Protein AF-A0A3B9H2Z5-F1 (afdb_monomer_lite)

Structure (mmCIF, N/CA/C/O backbone):
data_AF-A0A3B9H2Z5-F1
#
_entry.id   AF-A0A3B9H2Z5-F1
#
loop_
_atom_site.group_PDB
_atom_site.id
_atom_site.type_symbol
_atom_site.label_atom_id
_atom_site.label_alt_id
_atom_site.label_comp_id
_atom_site.label_asym_id
_atom_site.label_entity_id
_atom_site.label_seq_id
_atom_site.pdbx_PDB_ins_code
_atom_site.Cartn_x
_atom_site.Cartn_y
_atom_site.Cartn_z
_atom_site.occupancy
_atom_site.B_iso_or_equiv
_atom_site.auth_seq_id
_atom_site.auth_comp_id
_atom_site.auth_asym_id
_atom_site.auth_atom_id
_atom_site.pdbx_PDB_model_num
ATOM 1 N N . MET A 1 1 ? 5.168 -2.390 25.011 1.00 46.53 1 MET A N 1
ATOM 2 C CA . MET A 1 1 ? 6.401 -2.927 24.392 1.00 46.53 1 MET A CA 1
ATOM 3 C C . MET A 1 1 ? 6.159 -3.543 23.008 1.00 46.53 1 MET A C 1
ATOM 5 O O . MET A 1 1 ? 6.923 -3.250 22.110 1.00 46.53 1 MET A O 1
ATOM 9 N N . ILE A 1 2 ? 5.072 -4.294 22.777 1.00 53.25 2 ILE A N 1
ATOM 10 C CA . ILE A 1 2 ? 4.794 -4.946 21.473 1.00 53.25 2 ILE A CA 1
ATOM 11 C C . ILE A 1 2 ? 4.392 -3.955 20.354 1.00 53.25 2 ILE A C 1
ATOM 13 O O . ILE A 1 2 ? 4.710 -4.172 19.189 1.00 53.25 2 ILE A O 1
ATOM 17 N N . LEU A 1 3 ? 3.733 -2.838 20.689 1.00 51.41 3 LEU A N 1
ATOM 18 C CA . LEU A 1 3 ? 3.236 -1.897 19.676 1.00 51.41 3 LEU A CA 1
ATOM 19 C C . LEU A 1 3 ? 4.319 -0.957 19.110 1.00 51.41 3 LEU A C 1
ATOM 21 O O . LEU A 1 3 ? 4.256 -0.623 17.934 1.00 51.41 3 LEU A O 1
ATOM 25 N N . ALA A 1 4 ? 5.330 -0.595 19.911 1.00 55.41 4 ALA A N 1
ATOM 26 C CA . ALA A 1 4 ? 6.497 0.163 19.443 1.00 55.41 4 ALA A CA 1
ATOM 27 C C . ALA A 1 4 ? 7.325 -0.659 18.440 1.00 55.41 4 ALA A C 1
ATOM 29 O O . ALA A 1 4 ? 7.695 -0.153 17.390 1.00 55.41 4 ALA A O 1
ATOM 30 N N . GLN A 1 5 ? 7.490 -1.961 18.702 1.00 55.47 5 GLN A N 1
ATOM 31 C CA . GLN A 1 5 ? 8.137 -2.889 17.773 1.00 55.47 5 GLN A CA 1
ATOM 32 C C . GLN A 1 5 ? 7.338 -3.039 16.466 1.00 55.47 5 GLN A C 1
ATOM 34 O O . GLN A 1 5 ? 7.903 -2.978 15.376 1.00 55.47 5 GLN A O 1
ATOM 39 N N . ALA A 1 6 ? 6.012 -3.212 16.554 1.00 56.72 6 ALA A N 1
ATOM 40 C CA . ALA A 1 6 ? 5.147 -3.311 15.377 1.00 56.72 6 ALA A CA 1
ATOM 41 C C . ALA A 1 6 ? 5.140 -2.010 14.555 1.00 56.72 6 ALA A C 1
ATOM 43 O O . ALA A 1 6 ? 5.096 -2.071 13.328 1.00 56.72 6 ALA A O 1
ATOM 44 N N . TYR A 1 7 ? 5.224 -0.860 15.226 1.00 60.44 7 TYR A N 1
ATOM 45 C CA . TYR A 1 7 ? 5.400 0.459 14.626 1.00 60.44 7 TYR A CA 1
ATOM 46 C C . TYR A 1 7 ? 6.741 0.573 13.891 1.00 60.44 7 TYR A C 1
ATOM 48 O O . TYR A 1 7 ? 6.735 0.796 12.685 1.00 60.44 7 TYR A O 1
ATOM 56 N N . GLU A 1 8 ? 7.869 0.335 14.564 1.00 64.06 8 GLU A N 1
ATOM 57 C CA . GLU A 1 8 ? 9.208 0.419 13.961 1.00 64.06 8 GLU A CA 1
ATOM 58 C C . GLU A 1 8 ? 9.351 -0.526 12.762 1.00 64.06 8 GLU A C 1
ATOM 60 O O . GLU A 1 8 ? 9.936 -0.164 11.747 1.00 64.06 8 GLU A O 1
ATOM 65 N N . THR A 1 9 ? 8.729 -1.705 12.833 1.00 77.25 9 THR A N 1
ATOM 66 C CA . THR A 1 9 ? 8.793 -2.711 11.761 1.00 77.25 9 THR A CA 1
ATOM 67 C C . THR A 1 9 ? 7.874 -2.393 10.571 1.00 77.25 9 THR A C 1
ATOM 69 O O . THR A 1 9 ? 8.087 -2.916 9.480 1.00 77.25 9 THR A O 1
ATOM 72 N N . ASN A 1 10 ? 6.826 -1.573 10.743 1.00 81.62 10 ASN A N 1
ATOM 73 C CA . ASN A 1 10 ? 5.812 -1.333 9.700 1.00 81.62 10 ASN A CA 1
ATOM 74 C C . ASN A 1 10 ? 5.614 0.147 9.338 1.00 81.62 10 ASN A C 1
ATOM 76 O O . ASN A 1 10 ? 4.718 0.457 8.551 1.00 81.62 10 ASN A O 1
ATOM 80 N N . LEU A 1 11 ? 6.430 1.062 9.863 1.00 84.06 11 LEU A N 1
ATOM 81 C CA . LEU A 1 11 ? 6.297 2.496 9.607 1.00 84.06 11 LEU A CA 1
ATOM 82 C C . LEU A 1 11 ? 6.343 2.820 8.110 1.00 84.06 11 LEU A C 1
ATOM 84 O O . LEU A 1 11 ? 5.493 3.557 7.614 1.00 84.06 11 LEU A O 1
ATOM 88 N N . ASP A 1 12 ? 7.259 2.198 7.371 1.00 87.00 12 ASP A N 1
ATOM 89 C CA . ASP A 1 12 ? 7.373 2.398 5.924 1.00 87.00 12 ASP A CA 1
ATOM 90 C C . ASP A 1 12 ? 6.105 1.981 5.180 1.00 87.00 12 ASP A C 1
ATOM 92 O O . ASP A 1 12 ? 5.695 2.637 4.225 1.00 87.00 12 ASP A O 1
ATOM 96 N N . ARG A 1 13 ? 5.440 0.917 5.640 1.00 91.12 13 ARG A N 1
ATOM 97 C CA . ARG A 1 13 ? 4.170 0.442 5.076 1.00 91.12 13 ARG A CA 1
ATOM 98 C C . ARG A 1 13 ? 3.036 1.427 5.350 1.00 91.12 13 ARG A C 1
ATOM 100 O O . ARG A 1 13 ? 2.241 1.721 4.460 1.00 91.12 13 ARG A O 1
ATOM 107 N N . LEU A 1 14 ? 2.983 1.987 6.559 1.00 90.75 14 LEU A N 1
ATOM 108 C CA . LEU A 1 14 ? 1.999 3.005 6.938 1.00 90.75 14 LEU A CA 1
ATOM 109 C C . LEU A 1 14 ? 2.192 4.303 6.137 1.00 90.75 14 LEU A C 1
ATOM 111 O O . LEU A 1 14 ? 1.228 4.817 5.569 1.00 90.75 14 LEU A O 1
ATOM 115 N N . ARG A 1 15 ? 3.433 4.791 6.017 1.00 90.75 15 ARG A N 1
ATOM 116 C CA . ARG A 1 15 ? 3.775 5.983 5.216 1.00 90.75 15 ARG A CA 1
ATOM 117 C C . ARG A 1 15 ? 3.432 5.788 3.753 1.00 90.75 15 ARG A C 1
ATOM 119 O O . ARG A 1 15 ? 2.772 6.637 3.157 1.00 90.75 15 ARG A O 1
ATOM 126 N N . ARG A 1 16 ? 3.783 4.630 3.191 1.00 89.75 16 ARG A N 1
ATOM 127 C CA . ARG A 1 16 ? 3.433 4.278 1.814 1.00 89.75 16 ARG A CA 1
ATOM 128 C C . ARG A 1 16 ? 1.919 4.244 1.627 1.00 89.75 16 ARG A C 1
ATOM 130 O O . ARG A 1 16 ? 1.408 4.847 0.689 1.00 89.75 16 ARG A O 1
ATOM 137 N N . TYR A 1 17 ? 1.183 3.604 2.534 1.00 92.62 17 TYR A N 1
ATOM 138 C CA . TYR A 1 17 ? -0.275 3.574 2.464 1.00 92.62 17 TYR A CA 1
ATOM 139 C C . TYR A 1 17 ? -0.892 4.976 2.480 1.00 92.62 17 TYR A C 1
ATOM 141 O O . TYR A 1 17 ? -1.739 5.280 1.634 1.00 92.62 17 TYR A O 1
ATOM 149 N N . ALA A 1 18 ? -0.444 5.843 3.388 1.00 91.25 18 ALA A N 1
ATOM 150 C CA . ALA A 1 18 ? -0.945 7.206 3.500 1.00 91.25 18 ALA A CA 1
ATOM 151 C C . ALA A 1 18 ? -0.602 8.054 2.265 1.00 91.25 18 ALA A C 1
ATOM 153 O O . ALA A 1 18 ? -1.501 8.639 1.658 1.00 91.25 18 ALA A O 1
ATOM 154 N N . ALA A 1 19 ? 0.661 8.053 1.831 1.00 88.50 19 ALA A N 1
ATOM 155 C CA . ALA A 1 19 ? 1.127 8.825 0.681 1.00 88.50 19 ALA A CA 1
ATOM 156 C C . ALA A 1 19 ? 0.379 8.456 -0.608 1.00 88.50 19 ALA A C 1
ATOM 158 O O . ALA A 1 19 ? -0.123 9.335 -1.311 1.00 88.50 19 ALA A O 1
ATOM 159 N N . PHE A 1 20 ? 0.222 7.158 -0.891 1.00 86.88 20 PHE A N 1
ATOM 160 C CA . PHE A 1 20 ? -0.494 6.686 -2.081 1.00 86.88 20 PHE A CA 1
ATOM 161 C C . PHE A 1 20 ? -2.002 6.962 -2.008 1.00 86.88 20 PHE A C 1
ATOM 163 O O . PHE A 1 20 ? -2.636 7.273 -3.020 1.00 86.88 20 PHE A O 1
ATOM 170 N N . SER A 1 21 ? -2.596 6.890 -0.818 1.00 88.56 21 SER A N 1
ATOM 171 C CA . SER A 1 21 ? -4.017 7.194 -0.627 1.00 88.56 21 SER A CA 1
ATOM 172 C C . SER A 1 21 ? -4.302 8.683 -0.850 1.00 88.56 21 SER A C 1
ATOM 174 O O . SER A 1 21 ? -5.206 9.035 -1.622 1.00 88.56 21 SER A O 1
ATOM 176 N N . CYS A 1 22 ? -3.473 9.554 -0.271 1.00 85.69 22 CYS A N 1
ATOM 177 C CA . CYS A 1 22 ? -3.528 11.006 -0.450 1.00 85.69 22 CYS A CA 1
ATOM 178 C C . CYS A 1 22 ? -3.107 11.453 -1.855 1.00 85.69 22 CYS A C 1
ATOM 180 O O . CYS A 1 22 ? -3.551 12.501 -2.318 1.00 85.69 22 CYS A O 1
ATOM 182 N N . GLY A 1 23 ? -2.282 10.656 -2.538 1.00 83.19 23 GLY A N 1
ATOM 183 C CA . GLY A 1 23 ? -1.610 11.050 -3.771 1.00 83.19 23 GLY A CA 1
ATOM 184 C C . GLY A 1 23 ? -0.548 12.124 -3.547 1.00 83.19 23 GLY A C 1
ATOM 185 O O . GLY A 1 23 ? -0.242 12.847 -4.476 1.00 83.19 23 GLY A O 1
ATOM 186 N N . SER A 1 24 ? -0.007 12.260 -2.340 1.00 81.38 24 SER A N 1
ATOM 187 C CA . SER A 1 24 ? 1.025 13.242 -1.997 1.00 81.38 24 SER A CA 1
ATOM 188 C C . SER A 1 24 ? 1.804 12.726 -0.794 1.00 81.38 24 SER A C 1
ATOM 190 O O . SER A 1 24 ? 1.196 12.344 0.206 1.00 81.38 24 SER A O 1
ATOM 192 N N . GLU A 1 25 ? 3.134 12.713 -0.887 1.00 77.69 25 GLU A N 1
ATOM 193 C CA . GLU A 1 25 ? 4.003 12.267 0.210 1.00 77.69 25 GLU A CA 1
ATOM 194 C C . GLU A 1 25 ? 3.869 13.175 1.435 1.00 77.69 25 GLU A C 1
ATOM 196 O O . GLU A 1 25 ? 3.639 12.680 2.534 1.00 77.69 25 GLU A O 1
ATOM 201 N N . GLY A 1 26 ? 3.893 14.499 1.237 1.00 81.31 26 GLY A N 1
ATOM 202 C CA . GLY A 1 26 ? 3.776 15.465 2.334 1.00 81.31 26 GLY A CA 1
ATOM 203 C C . GLY A 1 26 ? 2.451 15.362 3.095 1.00 81.31 26 GLY A C 1
ATOM 204 O O . GLY A 1 26 ? 2.442 15.382 4.324 1.00 81.31 26 GLY A O 1
ATOM 205 N N . LEU A 1 27 ? 1.329 15.183 2.385 1.00 82.81 27 LEU A N 1
ATOM 206 C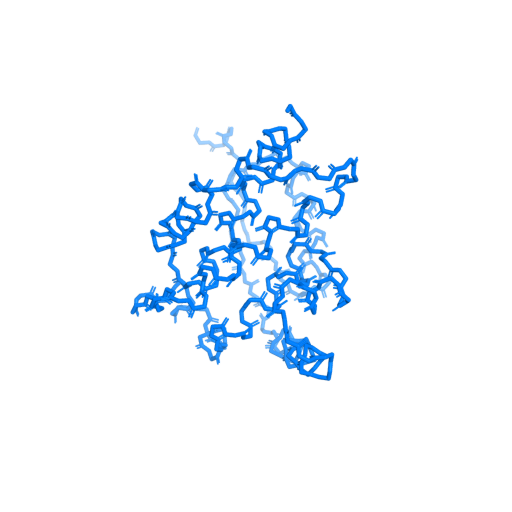 CA . LEU A 1 27 ? 0.041 14.924 3.043 1.00 82.81 27 LEU A CA 1
ATOM 207 C C . LEU A 1 27 ? 0.016 13.551 3.720 1.00 82.81 27 LEU A C 1
ATOM 209 O O . LEU A 1 27 ? -0.578 13.409 4.783 1.00 82.81 27 LEU A O 1
ATOM 213 N N . GLY A 1 28 ? 0.652 12.542 3.120 1.00 85.94 28 GLY A N 1
ATOM 214 C CA . GLY A 1 28 ? 0.754 11.204 3.695 1.00 85.94 28 GLY A CA 1
ATOM 215 C C . GLY A 1 28 ? 1.448 11.199 5.055 1.00 85.94 28 GLY A C 1
ATOM 216 O O . GLY A 1 28 ? 0.917 10.625 6.003 1.00 85.94 28 GLY A O 1
ATOM 217 N N . ASP A 1 29 ? 2.585 11.883 5.173 1.00 86.56 29 ASP A N 1
ATOM 218 C CA . ASP A 1 29 ? 3.340 11.970 6.427 1.00 86.56 29 ASP A CA 1
ATOM 219 C C . ASP A 1 29 ? 2.547 12.677 7.537 1.00 86.56 29 ASP A C 1
ATOM 221 O O . ASP A 1 29 ? 2.525 12.200 8.673 1.00 86.56 29 ASP A O 1
ATOM 225 N N . GLY A 1 30 ? 1.828 13.756 7.205 1.00 86.19 30 GLY A N 1
ATOM 226 C CA . GLY A 1 30 ? 0.943 14.437 8.156 1.00 86.19 30 GLY A CA 1
ATOM 227 C C . GLY A 1 30 ? -0.158 13.518 8.694 1.00 86.19 30 GLY A C 1
ATOM 228 O O . GLY A 1 30 ? -0.399 13.474 9.898 1.00 86.19 30 GLY A O 1
ATOM 229 N N . VAL A 1 31 ? -0.765 12.712 7.817 1.00 88.12 31 VAL A N 1
ATOM 230 C CA . VAL A 1 31 ? -1.806 11.745 8.198 1.00 88.12 31 VAL A CA 1
ATOM 231 C C . VAL A 1 31 ? -1.260 10.630 9.079 1.00 88.12 31 VAL A C 1
ATOM 233 O O . VAL A 1 31 ? -1.927 10.223 10.028 1.00 88.12 31 VAL A O 1
ATOM 236 N N . VAL A 1 32 ? -0.053 10.136 8.798 1.00 89.44 32 VAL A N 1
ATOM 237 C CA . VAL A 1 32 ? 0.597 9.147 9.667 1.00 89.44 32 VAL A CA 1
ATOM 238 C C . VAL A 1 32 ? 0.863 9.738 11.045 1.00 89.44 32 VAL A C 1
ATOM 240 O O . VAL A 1 32 ? 0.560 9.077 12.034 1.00 89.44 32 VAL A O 1
ATOM 243 N N . SER A 1 33 ? 1.368 10.971 11.123 1.00 87.25 33 SER A N 1
ATOM 244 C CA . SER A 1 33 ? 1.592 11.646 12.405 1.00 87.25 33 SER A CA 1
ATOM 245 C C . SER A 1 33 ? 0.293 11.746 13.209 1.00 87.25 33 SER A C 1
ATOM 247 O O . SER A 1 33 ? 0.221 11.226 14.319 1.00 87.25 33 SER A O 1
ATOM 249 N N . GLU A 1 34 ? -0.764 12.308 12.614 1.00 88.44 34 GLU A N 1
ATOM 250 C CA . GLU A 1 34 ? -2.071 12.480 13.265 1.00 88.44 34 GLU A CA 1
ATOM 251 C C . GLU A 1 34 ? -2.687 11.139 13.694 1.00 88.44 34 GLU A C 1
ATOM 253 O O . GLU A 1 34 ? -3.193 10.992 14.806 1.00 88.44 34 GLU A O 1
ATOM 258 N N . ALA A 1 35 ? -2.630 10.121 12.831 1.00 85.81 35 ALA A N 1
ATOM 259 C CA . ALA A 1 35 ? -3.184 8.806 13.137 1.00 85.81 35 ALA A CA 1
ATOM 260 C C . ALA A 1 35 ? -2.479 8.122 14.315 1.00 85.81 35 ALA A C 1
ATOM 262 O O . ALA A 1 35 ? -3.107 7.318 15.009 1.00 85.81 35 ALA A O 1
ATOM 263 N N . LEU A 1 36 ? -1.190 8.404 14.520 1.00 80.31 36 LEU A N 1
ATOM 264 C CA . LEU A 1 36 ? -0.346 7.714 15.491 1.00 80.31 36 LEU A CA 1
ATOM 265 C C . LEU A 1 36 ? -0.179 8.457 16.823 1.00 80.31 36 LEU A C 1
ATOM 267 O O . LEU A 1 36 ? 0.238 7.818 17.789 1.00 80.31 36 LEU A O 1
ATOM 271 N N . GLU A 1 37 ? -0.565 9.732 16.922 1.00 76.62 37 GLU A N 1
ATOM 272 C CA . GLU A 1 37 ? -0.492 10.518 18.169 1.00 76.62 37 GLU A CA 1
ATOM 273 C C . GLU A 1 37 ? -1.218 9.854 19.359 1.00 76.62 37 GLU A C 1
ATOM 275 O O . GLU A 1 37 ? -0.786 9.985 20.502 1.00 76.62 37 GLU A O 1
ATOM 280 N N . ASP A 1 38 ? -2.274 9.074 19.099 1.00 64.69 38 ASP A N 1
ATOM 281 C CA . ASP A 1 38 ? -3.154 8.469 20.118 1.00 64.69 38 ASP A CA 1
ATOM 282 C C . ASP A 1 38 ? -3.130 6.919 20.126 1.00 64.69 38 ASP A C 1
ATOM 284 O O . ASP A 1 38 ? -3.892 6.240 20.814 1.00 64.69 38 ASP A O 1
ATOM 288 N N . VAL A 1 39 ? -2.239 6.298 19.351 1.00 65.88 39 VAL A N 1
ATOM 289 C CA . VAL A 1 39 ? -2.198 4.831 19.176 1.00 65.88 39 VAL A CA 1
ATOM 290 C C . VAL A 1 39 ? -1.606 4.082 20.386 1.00 65.88 39 VAL A C 1
ATOM 292 O O . VAL A 1 39 ? -1.692 2.858 20.483 1.00 65.88 39 VAL A O 1
ATOM 295 N N . LEU A 1 40 ? -1.080 4.805 21.376 1.00 57.19 40 LEU A N 1
ATOM 296 C CA . LEU A 1 40 ? -0.327 4.255 22.508 1.00 57.19 40 LEU A CA 1
ATOM 297 C C . LEU A 1 40 ? -1.156 3.517 23.580 1.00 57.19 40 LEU A C 1
ATOM 299 O O . LEU A 1 40 ? -0.575 3.012 24.539 1.00 57.19 40 LEU A O 1
ATOM 303 N N . THR A 1 41 ? -2.481 3.415 23.454 1.00 58.88 41 THR A N 1
ATOM 304 C CA . THR A 1 41 ? -3.337 3.009 24.587 1.00 58.88 41 THR A CA 1
ATOM 305 C C . THR A 1 41 ? -3.902 1.589 24.522 1.00 58.88 41 THR A C 1
ATOM 307 O O . THR A 1 41 ? -4.256 1.047 25.567 1.00 58.88 41 THR A O 1
ATOM 310 N N . THR A 1 42 ? -3.959 0.934 23.352 1.00 53.91 42 THR A N 1
ATOM 311 C CA . THR A 1 42 ? -4.592 -0.398 23.234 1.00 53.91 42 THR A CA 1
ATOM 312 C C . THR A 1 42 ? -3.772 -1.360 22.371 1.00 53.91 42 THR A C 1
ATOM 314 O O . THR A 1 42 ? -3.695 -1.209 21.155 1.00 53.91 42 THR A O 1
ATOM 317 N N . VAL A 1 43 ? -3.173 -2.378 23.000 1.00 59.06 43 VAL A N 1
ATOM 318 C CA . VAL A 1 43 ? -2.305 -3.378 22.352 1.00 59.06 43 VAL A CA 1
ATOM 319 C C . VAL A 1 43 ? -2.919 -4.772 22.508 1.00 59.06 43 VAL A C 1
ATOM 321 O O . VAL A 1 43 ? -3.142 -5.226 23.628 1.00 59.06 43 VAL A O 1
ATOM 324 N N . SER A 1 44 ? -3.175 -5.473 21.403 1.00 58.38 44 SER A N 1
ATOM 325 C CA . SER A 1 44 ? -3.511 -6.904 21.404 1.00 58.38 44 SER A CA 1
ATOM 326 C C . SER A 1 44 ? -2.245 -7.753 21.562 1.00 58.38 44 SER A C 1
ATOM 328 O O . SER A 1 44 ? -1.158 -7.350 21.152 1.00 58.38 44 SER A O 1
ATOM 330 N N . SER A 1 45 ? -2.361 -8.962 22.110 1.00 58.84 45 SER A N 1
ATOM 331 C CA . SER A 1 45 ? -1.252 -9.928 22.139 1.00 58.84 45 SER A CA 1
ATOM 332 C C . SER A 1 45 ? -0.959 -10.551 20.767 1.00 58.84 45 SER A C 1
ATOM 334 O O . SER A 1 45 ? 0.103 -11.137 20.584 1.00 58.84 45 SER A O 1
ATOM 336 N N . ALA A 1 46 ? -1.871 -10.422 19.796 1.00 63.16 46 ALA A N 1
ATOM 337 C CA . ALA A 1 46 ? -1.695 -10.939 18.442 1.00 63.16 46 ALA A CA 1
ATOM 338 C C . ALA A 1 46 ? -1.122 -9.867 17.496 1.00 63.16 46 ALA A C 1
ATOM 340 O O . ALA A 1 46 ? -1.776 -8.863 17.211 1.00 63.16 46 ALA A O 1
ATOM 341 N N . GLU A 1 47 ? 0.066 -10.115 16.939 1.00 64.56 47 GLU A N 1
ATOM 342 C CA . GLU A 1 47 ? 0.782 -9.179 16.053 1.00 64.56 47 GLU A CA 1
ATOM 343 C C . GLU A 1 47 ? -0.037 -8.765 14.822 1.00 64.56 47 GLU A C 1
ATOM 345 O O . GLU A 1 47 ? -0.178 -7.576 14.535 1.00 64.56 47 GLU A O 1
ATOM 350 N N . ASN A 1 48 ? -0.679 -9.724 14.146 1.00 72.69 48 ASN A N 1
ATOM 351 C CA . ASN A 1 48 ? -1.533 -9.432 12.988 1.00 72.69 48 ASN A CA 1
ATOM 352 C C . ASN A 1 48 ? -2.775 -8.602 13.352 1.00 72.69 48 ASN A C 1
ATOM 354 O O . ASN A 1 48 ? -3.256 -7.813 12.539 1.00 72.69 48 ASN A O 1
ATOM 358 N N . ALA A 1 49 ? -3.308 -8.765 14.568 1.00 75.62 49 ALA A N 1
ATOM 359 C CA . ALA A 1 49 ? -4.437 -7.960 15.027 1.00 75.62 49 ALA A CA 1
ATOM 360 C C . ALA A 1 49 ? -4.012 -6.506 15.278 1.00 75.62 49 ALA A C 1
ATOM 362 O O . ALA A 1 49 ? -4.754 -5.594 14.920 1.00 75.62 49 ALA A O 1
ATOM 363 N N . ASN A 1 50 ? -2.804 -6.296 15.811 1.00 79.44 50 ASN A N 1
ATOM 364 C CA . ASN A 1 50 ? -2.227 -4.964 15.996 1.00 79.44 50 ASN A CA 1
ATOM 365 C C . ASN A 1 50 ? -1.958 -4.271 14.661 1.00 79.44 50 ASN A C 1
ATOM 367 O O . ASN A 1 50 ? -2.305 -3.106 14.505 1.00 79.44 50 ASN A O 1
ATOM 371 N N . LEU A 1 51 ? -1.406 -4.988 13.677 1.00 83.75 51 LEU A N 1
ATOM 372 C CA . LEU A 1 51 ? -1.158 -4.431 12.348 1.00 83.75 51 LEU A CA 1
ATOM 373 C C . LEU A 1 51 ? -2.461 -3.970 11.679 1.00 83.75 51 LEU A C 1
ATOM 375 O O . LEU A 1 51 ? -2.548 -2.843 11.200 1.00 83.75 51 LEU A O 1
ATOM 379 N N . ILE A 1 52 ? -3.503 -4.805 11.698 1.00 88.69 52 ILE A N 1
ATOM 380 C CA . ILE A 1 52 ? -4.820 -4.427 11.164 1.00 88.69 52 ILE A CA 1
ATOM 381 C C . ILE A 1 52 ? -5.377 -3.204 11.903 1.00 88.69 52 ILE A C 1
ATOM 383 O O . ILE A 1 52 ? -5.898 -2.302 11.252 1.00 88.69 52 ILE A O 1
ATOM 387 N N . ALA A 1 53 ? -5.244 -3.142 13.231 1.00 87.00 53 ALA A N 1
ATOM 388 C CA . ALA A 1 53 ? -5.706 -2.004 14.025 1.00 87.00 53 ALA A CA 1
ATOM 389 C C . ALA A 1 53 ? -4.965 -0.697 13.682 1.00 87.00 53 ALA A C 1
ATOM 391 O O . ALA A 1 53 ? -5.598 0.354 13.572 1.00 87.00 53 ALA A O 1
ATOM 392 N N . LEU A 1 54 ? -3.650 -0.761 13.437 1.00 87.62 54 LEU A N 1
ATOM 393 C CA . LEU A 1 54 ? -2.853 0.387 12.987 1.00 87.62 54 LEU A CA 1
ATOM 394 C C . LEU A 1 54 ? -3.362 0.923 11.646 1.00 87.62 54 LEU A C 1
ATOM 396 O O . LEU A 1 54 ? -3.649 2.112 11.512 1.00 87.62 54 LEU A O 1
ATOM 400 N N . PHE A 1 55 ? -3.556 0.034 10.672 1.00 91.81 55 PHE A N 1
ATOM 401 C CA . PHE A 1 55 ? -4.097 0.411 9.369 1.00 91.81 55 PHE A CA 1
ATOM 402 C C . PHE A 1 55 ? -5.548 0.907 9.451 1.00 91.81 55 PHE A C 1
ATOM 404 O O . PHE A 1 55 ? -5.919 1.800 8.695 1.00 91.81 55 PHE A O 1
ATOM 411 N N . GLN A 1 56 ? -6.368 0.384 10.370 1.00 91.88 56 GLN A N 1
ATOM 412 C CA . GLN A 1 56 ? -7.729 0.878 10.624 1.00 91.88 56 GLN A CA 1
ATOM 413 C C . GLN A 1 56 ? -7.738 2.318 11.139 1.00 91.88 56 GLN A C 1
ATOM 415 O O . GLN A 1 56 ? -8.527 3.133 10.657 1.00 91.88 56 GLN A O 1
ATOM 420 N N . LYS A 1 57 ? -6.879 2.637 12.115 1.00 89.75 57 LYS A N 1
ATOM 421 C CA . LYS A 1 57 ? -6.764 3.995 12.663 1.00 89.75 57 LYS A CA 1
ATOM 422 C C . LYS A 1 57 ? -6.281 4.959 11.580 1.00 89.75 57 LYS A C 1
ATOM 424 O O . LYS A 1 57 ? -6.911 5.989 11.368 1.00 89.75 57 LYS A O 1
ATOM 429 N N . LEU A 1 58 ? -5.252 4.566 10.831 1.00 91.12 58 LEU A N 1
ATOM 430 C CA . LEU A 1 58 ? -4.735 5.354 9.716 1.00 91.12 58 LEU A CA 1
ATOM 431 C C . LEU A 1 58 ? -5.781 5.566 8.609 1.00 91.12 58 LEU A C 1
ATOM 433 O O . LEU A 1 58 ? -5.942 6.683 8.125 1.00 91.12 58 LEU A O 1
ATOM 437 N N . ASP A 1 59 ? -6.543 4.530 8.238 1.00 93.12 59 ASP A N 1
ATOM 438 C CA . ASP A 1 59 ? -7.644 4.661 7.274 1.00 93.12 59 ASP A CA 1
ATOM 439 C C . ASP A 1 59 ? -8.731 5.619 7.767 1.00 93.12 59 ASP A C 1
ATOM 441 O O . ASP A 1 59 ? -9.284 6.382 6.976 1.00 93.12 59 ASP A O 1
ATOM 445 N N . ALA A 1 60 ? -9.036 5.603 9.066 1.00 90.75 60 ALA A N 1
ATOM 446 C CA . ALA A 1 60 ? -10.008 6.515 9.649 1.00 90.75 60 ALA A CA 1
ATOM 447 C C . ALA A 1 60 ? -9.565 7.977 9.527 1.00 90.75 60 ALA A C 1
ATOM 449 O O . ALA A 1 60 ? -10.383 8.803 9.122 1.00 90.75 60 ALA A O 1
ATOM 450 N N . THR A 1 61 ? -8.291 8.272 9.793 1.00 90.50 61 THR A N 1
ATOM 451 C CA . THR A 1 61 ? -7.710 9.606 9.589 1.00 90.50 61 THR A CA 1
ATOM 452 C C . THR A 1 61 ? -7.745 10.000 8.112 1.00 90.50 61 THR A C 1
ATOM 454 O O . THR A 1 61 ? -8.282 11.052 7.774 1.00 90.50 61 THR A O 1
ATOM 457 N N . LEU A 1 62 ? -7.324 9.105 7.208 1.00 89.31 62 LEU A N 1
ATOM 458 C CA . LEU A 1 62 ? -7.329 9.339 5.756 1.00 89.31 62 LEU A CA 1
ATOM 459 C C . LEU A 1 62 ? -8.702 9.717 5.185 1.00 89.31 62 LEU A C 1
ATOM 461 O O . LEU A 1 62 ? -8.770 10.427 4.184 1.00 89.31 62 LEU A O 1
ATOM 465 N N . ARG A 1 63 ? -9.805 9.233 5.770 1.00 86.69 63 ARG A N 1
ATOM 466 C CA . ARG A 1 63 ? -11.163 9.601 5.325 1.00 86.69 63 ARG A CA 1
ATOM 467 C C . ARG A 1 63 ? -11.514 11.059 5.608 1.00 86.69 63 ARG A C 1
ATOM 469 O O . ARG A 1 63 ? -12.390 11.590 4.931 1.00 86.69 63 ARG A O 1
ATOM 476 N N . ASN A 1 64 ? -10.858 11.668 6.589 1.00 84.50 64 ASN A N 1
ATOM 477 C CA . ASN A 1 64 ? -11.089 13.047 7.003 1.00 84.50 64 ASN A CA 1
ATOM 478 C C . ASN A 1 64 ? -10.065 14.014 6.391 1.00 84.50 64 ASN A C 1
ATOM 480 O O . ASN A 1 64 ? -10.270 15.224 6.427 1.00 84.50 64 ASN A O 1
ATOM 484 N N . THR A 1 65 ? -8.981 13.496 5.811 1.00 80.94 65 THR A N 1
ATOM 485 C CA . THR A 1 65 ? -7.937 14.309 5.189 1.00 80.94 65 THR A CA 1
ATOM 486 C C . THR A 1 65 ? -8.325 14.720 3.766 1.00 80.94 65 THR A C 1
ATOM 488 O O . THR A 1 65 ? -8.698 13.863 2.956 1.00 80.94 65 THR A O 1
ATOM 491 N N . PRO A 1 66 ? -8.196 16.009 3.406 1.00 72.69 66 PRO A N 1
ATOM 492 C CA . PRO A 1 66 ? -8.363 16.442 2.027 1.00 72.69 66 PRO A CA 1
ATOM 493 C C . PRO A 1 66 ? -7.322 15.787 1.111 1.00 72.69 66 PRO A C 1
ATOM 495 O O . PRO A 1 66 ? -6.176 15.540 1.487 1.00 72.69 66 PRO A O 1
ATOM 498 N N . HIS A 1 67 ? -7.726 15.501 -0.123 1.00 69.44 67 HIS A N 1
ATOM 499 C CA . HIS A 1 67 ? -6.823 14.948 -1.127 1.00 69.44 67 HIS A CA 1
ATOM 500 C C . HIS A 1 67 ? -5.951 16.055 -1.720 1.00 69.44 67 HIS A C 1
ATOM 502 O O . HIS A 1 67 ? -6.437 17.157 -1.966 1.00 69.44 67 HIS A O 1
ATOM 508 N N . GLY A 1 68 ? -4.673 15.760 -1.961 1.00 64.81 68 GLY A N 1
ATOM 509 C CA . GLY A 1 68 ? -3.752 16.738 -2.534 1.00 64.81 68 GLY A CA 1
ATOM 510 C C . GLY A 1 68 ? -4.133 17.120 -3.961 1.00 64.81 68 GLY A C 1
ATOM 511 O O . GLY A 1 68 ? -4.487 16.257 -4.764 1.00 64.81 68 GLY A O 1
ATOM 512 N N . GLU A 1 69 ? -4.023 18.411 -4.282 1.00 57.09 69 GLU A N 1
ATOM 513 C CA . GLU A 1 69 ? -4.219 18.931 -5.644 1.00 57.09 69 GLU A CA 1
ATOM 514 C C . GLU A 1 69 ? -3.117 18.439 -6.602 1.00 57.09 69 GLU A C 1
ATOM 516 O O . GLU A 1 69 ? -3.376 18.152 -7.772 1.00 57.09 69 GLU A O 1
ATOM 521 N N . GLY A 1 70 ? -1.894 18.260 -6.087 1.00 60.56 70 GLY A N 1
ATOM 522 C CA . GLY A 1 70 ? -0.776 17.622 -6.778 1.00 60.56 70 GLY A CA 1
ATOM 523 C C . GLY A 1 70 ? -0.801 16.115 -6.567 1.00 60.56 70 GLY A C 1
ATOM 524 O O . GLY A 1 70 ? -0.272 15.616 -5.580 1.00 60.56 70 GLY A O 1
ATOM 525 N N . SER A 1 71 ? -1.437 15.391 -7.483 1.00 64.81 71 SER A N 1
ATOM 526 C CA . SER A 1 71 ? -1.462 13.931 -7.446 1.00 64.81 71 SER A CA 1
ATOM 527 C C . SER A 1 71 ? -0.112 13.370 -7.903 1.00 64.81 71 SER A C 1
ATOM 529 O O . SER A 1 71 ? 0.288 13.591 -9.042 1.00 64.81 71 SER A O 1
ATOM 531 N N . MET A 1 72 ? 0.535 12.550 -7.073 1.00 72.69 72 MET A N 1
ATOM 532 C CA . MET A 1 72 ? 1.641 11.640 -7.419 1.00 72.69 72 MET A CA 1
ATOM 533 C C . MET A 1 72 ? 1.332 10.830 -8.692 1.00 72.69 72 MET A C 1
ATOM 535 O O . MET A 1 72 ? 2.227 10.384 -9.401 1.00 72.69 72 MET A O 1
ATOM 539 N N . PHE A 1 73 ? 0.046 10.669 -9.013 1.00 72.44 73 PHE A N 1
ATOM 540 C CA . PHE A 1 73 ? -0.444 9.964 -10.188 1.00 72.44 73 PHE A CA 1
ATOM 541 C C . PHE A 1 73 ? -0.678 10.855 -11.413 1.00 72.44 73 PHE A C 1
ATOM 543 O O . PHE A 1 73 ? -1.200 10.350 -12.406 1.00 72.44 73 PHE A O 1
ATOM 550 N N . ALA A 1 74 ? -0.329 12.147 -11.376 1.00 72.56 74 ALA A N 1
ATOM 551 C CA . ALA A 1 74 ? -0.554 13.086 -12.481 1.00 72.56 74 ALA A CA 1
ATOM 552 C C . ALA A 1 74 ? 0.056 12.582 -13.799 1.00 72.56 74 ALA A C 1
ATOM 554 O O . ALA A 1 74 ? -0.626 12.590 -14.823 1.00 72.56 74 ALA A O 1
ATOM 555 N N . GLU A 1 75 ? 1.271 12.034 -13.727 1.00 68.69 75 GLU A N 1
ATOM 556 C CA . GLU A 1 75 ? 2.016 11.475 -14.863 1.00 68.69 75 GLU A CA 1
ATOM 557 C C . GLU A 1 75 ? 1.794 9.959 -15.053 1.00 68.69 75 GLU A C 1
ATOM 559 O O . GLU A 1 75 ? 2.280 9.360 -16.008 1.00 68.69 75 GLU A O 1
ATOM 564 N N . LEU A 1 76 ? 1.021 9.303 -14.176 1.00 68.38 76 LEU A N 1
ATOM 565 C CA . LEU A 1 76 ? 0.826 7.841 -14.177 1.00 68.38 76 LEU A CA 1
ATOM 566 C C . LEU A 1 76 ? -0.355 7.382 -15.059 1.00 68.38 76 LEU A C 1
ATOM 568 O O . LEU A 1 76 ? -0.934 6.306 -14.865 1.00 68.38 76 LEU A O 1
ATOM 572 N N . GLY A 1 77 ? -0.730 8.194 -16.051 1.00 72.94 77 GLY A N 1
ATOM 573 C CA . GLY A 1 77 ? -1.742 7.868 -17.056 1.00 72.94 77 GLY A CA 1
ATOM 574 C C . GLY A 1 77 ? -3.088 7.470 -16.440 1.00 72.94 77 GLY A C 1
ATOM 575 O O . GLY A 1 77 ? -3.728 8.258 -15.746 1.00 72.94 77 GLY A O 1
ATOM 576 N N . ARG A 1 78 ? -3.536 6.228 -16.680 1.00 70.94 78 ARG A N 1
ATOM 577 C CA . ARG A 1 78 ? -4.836 5.726 -16.186 1.00 70.94 78 ARG A CA 1
ATOM 578 C C . ARG A 1 78 ? -4.934 5.670 -14.661 1.00 70.94 78 ARG A C 1
ATOM 580 O O . ARG A 1 78 ? -6.043 5.688 -14.141 1.00 70.94 78 ARG A O 1
ATOM 587 N N . TRP A 1 79 ? -3.817 5.661 -13.933 1.00 72.75 79 TRP A N 1
ATOM 588 C CA . TRP A 1 79 ? -3.844 5.732 -12.468 1.00 72.75 79 TRP A CA 1
ATOM 589 C C . TRP A 1 79 ? -4.402 7.056 -11.953 1.00 72.75 79 TRP A C 1
ATOM 591 O O . TRP A 1 79 ? -4.996 7.082 -10.878 1.00 72.75 79 TRP A O 1
ATOM 601 N N . ARG A 1 80 ? -4.309 8.135 -12.740 1.00 76.62 80 ARG A N 1
ATOM 602 C CA . ARG A 1 80 ? -4.970 9.408 -12.434 1.00 76.62 80 ARG A CA 1
ATOM 603 C C . ARG A 1 80 ? -6.490 9.264 -12.314 1.00 76.62 80 ARG A C 1
ATOM 605 O O . ARG A 1 80 ? -7.119 10.055 -11.623 1.00 76.62 80 ARG A O 1
ATOM 612 N N . GLN A 1 81 ? -7.079 8.266 -12.977 1.00 78.31 81 GLN A N 1
ATOM 613 C CA . GLN A 1 81 ? -8.521 8.008 -12.944 1.00 78.31 81 GLN A CA 1
ATOM 614 C C . GLN A 1 81 ? -8.963 7.289 -11.665 1.00 78.31 81 GLN A C 1
ATOM 616 O O . GLN A 1 81 ? -10.160 7.230 -11.394 1.00 78.31 81 GLN A O 1
ATOM 621 N N . LEU A 1 82 ? -8.024 6.744 -10.881 1.00 82.56 82 LEU A N 1
ATOM 622 C CA . LEU A 1 82 ? -8.345 6.081 -9.625 1.00 82.56 82 LEU A CA 1
ATOM 623 C C . LEU A 1 82 ? -8.798 7.109 -8.598 1.00 82.56 82 LEU A C 1
ATOM 625 O O . LEU A 1 82 ? -8.052 8.014 -8.210 1.00 82.56 82 LEU A O 1
ATOM 629 N N . THR A 1 83 ? -10.006 6.914 -8.094 1.00 86.81 83 THR A N 1
ATOM 630 C CA . THR A 1 83 ? -10.514 7.666 -6.956 1.00 86.81 83 THR A CA 1
ATOM 631 C C . THR A 1 83 ? -9.661 7.388 -5.710 1.00 86.81 83 THR A C 1
ATOM 633 O O . THR A 1 83 ? -9.095 6.299 -5.567 1.00 86.81 83 THR A O 1
ATOM 636 N N . PRO A 1 84 ? -9.599 8.321 -4.747 1.00 85.75 84 PRO A N 1
ATOM 637 C CA . PRO A 1 84 ? -8.933 8.090 -3.462 1.00 85.75 84 PRO A CA 1
ATOM 638 C C . PRO A 1 84 ? -9.402 6.809 -2.762 1.00 85.75 84 PRO A C 1
ATOM 640 O O . PRO A 1 84 ? -8.618 6.086 -2.152 1.00 85.75 84 PRO A O 1
ATOM 643 N N . ARG A 1 85 ? -10.690 6.478 -2.905 1.00 89.25 85 ARG A N 1
ATOM 644 C CA . ARG A 1 85 ? -11.275 5.237 -2.392 1.00 89.25 85 ARG A CA 1
ATOM 645 C C . ARG A 1 85 ? -10.667 3.992 -3.037 1.00 89.25 85 ARG A C 1
ATOM 647 O O . ARG A 1 85 ? -10.338 3.044 -2.329 1.00 89.25 85 ARG A O 1
ATOM 654 N N . GLU A 1 86 ? -10.514 3.994 -4.357 1.00 90.31 86 GLU A N 1
ATOM 655 C CA . GLU A 1 86 ? -9.922 2.873 -5.085 1.00 90.31 86 GLU A CA 1
ATOM 656 C C . GLU A 1 86 ? -8.445 2.703 -4.742 1.00 90.31 86 GLU A C 1
ATOM 658 O O . GLU A 1 86 ? -8.007 1.579 -4.501 1.00 90.31 86 GLU A O 1
ATOM 663 N N . ARG A 1 87 ? -7.698 3.810 -4.628 1.00 89.25 87 ARG A N 1
ATOM 664 C CA . ARG A 1 87 ? -6.282 3.784 -4.234 1.00 89.25 87 ARG A CA 1
ATOM 665 C C . ARG A 1 87 ? -6.075 3.109 -2.883 1.00 89.25 87 ARG A C 1
ATOM 667 O O . ARG A 1 87 ? -5.209 2.247 -2.786 1.00 89.25 87 ARG A O 1
ATOM 674 N N . ARG A 1 88 ? -6.920 3.407 -1.887 1.00 92.25 88 ARG A N 1
ATOM 675 C CA . ARG A 1 88 ? -6.862 2.766 -0.560 1.00 92.25 88 ARG A CA 1
ATOM 676 C C . ARG A 1 88 ? -6.958 1.241 -0.642 1.00 92.25 88 ARG A C 1
ATOM 678 O O . ARG A 1 88 ? -6.104 0.526 -0.127 1.00 92.25 88 ARG A O 1
ATOM 685 N N . VAL A 1 89 ? -7.966 0.727 -1.345 1.00 94.81 89 VAL A N 1
ATOM 686 C CA . VAL A 1 89 ? -8.181 -0.725 -1.491 1.00 94.81 89 VAL A CA 1
ATOM 687 C C . VAL A 1 89 ? -7.055 -1.390 -2.282 1.00 94.81 89 VAL A C 1
ATOM 689 O O . VAL A 1 89 ? -6.575 -2.453 -1.891 1.00 94.81 89 VAL A O 1
ATOM 692 N N . ILE A 1 90 ? -6.631 -0.770 -3.385 1.00 90.56 90 ILE A N 1
ATOM 693 C CA . ILE A 1 90 ? -5.548 -1.266 -4.242 1.00 90.56 90 ILE A CA 1
ATOM 694 C C . ILE A 1 90 ? -4.249 -1.371 -3.452 1.00 90.56 90 ILE A C 1
ATOM 696 O O . ILE A 1 90 ? -3.587 -2.403 -3.505 1.00 90.56 90 ILE A O 1
ATOM 700 N N . MET A 1 91 ? -3.921 -0.329 -2.693 1.00 90.94 91 MET A N 1
ATOM 701 C CA . MET A 1 91 ? -2.700 -0.255 -1.906 1.00 90.94 91 MET A CA 1
ATOM 702 C C . MET A 1 91 ? -2.645 -1.366 -0.856 1.00 90.94 91 MET A C 1
ATOM 704 O O . MET A 1 91 ? -1.679 -2.124 -0.811 1.00 90.94 91 MET A O 1
ATOM 708 N N . LEU A 1 92 ? -3.722 -1.533 -0.081 1.00 94.56 92 LEU A N 1
ATOM 709 C CA . LEU A 1 92 ? -3.795 -2.567 0.952 1.00 94.56 92 LEU A CA 1
ATOM 710 C C . LEU A 1 92 ? -3.720 -3.985 0.371 1.00 94.56 92 LEU A C 1
ATOM 712 O O . LEU A 1 92 ? -3.055 -4.849 0.934 1.00 94.56 92 LEU A O 1
ATOM 716 N N . TYR A 1 93 ? -4.413 -4.238 -0.741 1.00 94.00 93 TYR A N 1
ATOM 717 C CA . TYR A 1 93 ? -4.502 -5.581 -1.315 1.00 94.00 93 TYR A CA 1
ATOM 718 C C . TYR A 1 93 ? -3.259 -5.971 -2.125 1.00 94.00 93 TYR A C 1
ATOM 720 O O . TYR A 1 93 ? -2.750 -7.077 -1.974 1.00 94.00 93 TYR A O 1
ATOM 728 N N . ILE A 1 94 ? -2.795 -5.090 -3.016 1.00 86.25 94 ILE A N 1
ATOM 729 C CA . ILE A 1 94 ? -1.743 -5.410 -3.992 1.00 86.25 94 ILE A CA 1
ATOM 730 C C . ILE A 1 94 ? -0.354 -5.163 -3.415 1.00 86.25 94 ILE A C 1
ATOM 732 O O . ILE A 1 94 ? 0.517 -6.008 -3.592 1.00 86.25 94 ILE A O 1
ATOM 736 N N . LEU A 1 95 ? -0.137 -4.018 -2.762 1.00 86.00 95 LEU A N 1
ATOM 737 C CA . LEU A 1 95 ? 1.194 -3.634 -2.288 1.00 86.00 95 LEU A CA 1
ATOM 738 C C . LEU A 1 95 ? 1.453 -4.095 -0.857 1.00 86.00 95 LEU A C 1
ATOM 740 O O . LEU A 1 95 ? 2.515 -4.641 -0.583 1.00 86.00 95 LEU A O 1
ATOM 744 N N . GLU A 1 96 ? 0.473 -3.953 0.033 1.00 90.12 96 GLU A N 1
ATOM 745 C CA . GLU A 1 96 ? 0.636 -4.364 1.431 1.00 90.12 96 GLU A CA 1
ATOM 746 C C . GLU A 1 96 ? 0.283 -5.837 1.688 1.00 90.12 96 GLU A C 1
ATOM 748 O O . GLU A 1 96 ? 0.492 -6.331 2.795 1.00 90.12 96 GLU A O 1
ATOM 753 N N . GLY A 1 97 ? -0.243 -6.547 0.684 1.00 91.00 97 GLY A N 1
ATOM 754 C CA . GLY A 1 97 ? -0.488 -7.991 0.739 1.00 91.00 97 GLY A CA 1
ATOM 755 C C . GLY A 1 97 ? -1.621 -8.429 1.674 1.00 91.00 97 GLY A C 1
ATOM 756 O O . GLY A 1 97 ? -1.704 -9.607 2.025 1.00 91.00 97 GLY A O 1
ATOM 757 N N . PHE A 1 98 ? -2.507 -7.520 2.095 1.00 94.31 98 PHE A N 1
ATOM 758 C CA . PHE A 1 98 ? -3.640 -7.882 2.944 1.00 94.31 98 PHE A CA 1
ATOM 759 C C . PHE A 1 98 ? -4.660 -8.741 2.195 1.00 94.31 98 PHE A C 1
ATOM 761 O O . PHE A 1 98 ? -4.978 -8.519 1.025 1.00 94.31 98 PHE A O 1
ATOM 768 N N . SER A 1 99 ? -5.265 -9.693 2.909 1.00 94.56 99 SER A N 1
ATOM 769 C CA . SER A 1 99 ? -6.381 -10.463 2.366 1.00 94.56 99 SER A CA 1
ATOM 770 C C . SER A 1 99 ? -7.583 -9.554 2.086 1.00 94.56 99 SER A C 1
ATOM 772 O O . SER A 1 99 ? -7.787 -8.543 2.758 1.00 94.56 99 SER A O 1
ATOM 774 N N . SER A 1 100 ? -8.470 -9.935 1.161 1.00 94.81 100 SER A N 1
ATOM 775 C CA . SER A 1 100 ? -9.699 -9.162 0.907 1.00 94.81 100 SER A CA 1
ATOM 776 C C . SER A 1 100 ? -10.571 -9.001 2.159 1.00 94.81 100 SER A C 1
ATOM 778 O O . SER A 1 100 ? -11.304 -8.023 2.289 1.00 94.81 100 SER A O 1
ATOM 780 N N . ARG A 1 101 ? -10.499 -9.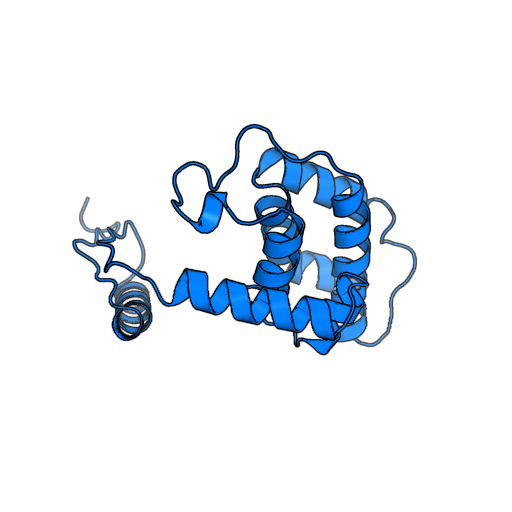963 3.091 1.00 95.62 101 ARG A N 1
ATOM 781 C CA . ARG A 1 101 ? -11.180 -9.891 4.387 1.00 95.62 101 ARG A CA 1
ATOM 782 C C . ARG A 1 101 ? -10.567 -8.806 5.266 1.00 95.62 101 ARG A C 1
ATOM 784 O O . ARG A 1 101 ? -11.314 -8.058 5.889 1.00 95.62 101 ARG A O 1
ATOM 791 N N . ASP A 1 102 ? -9.245 -8.710 5.305 1.00 95.81 102 ASP A N 1
ATOM 792 C CA . ASP A 1 102 ? -8.557 -7.702 6.109 1.00 95.81 102 ASP A CA 1
ATOM 793 C C . ASP A 1 102 ? -8.709 -6.312 5.503 1.00 95.81 102 ASP A C 1
ATOM 795 O O . ASP A 1 102 ? -8.972 -5.376 6.242 1.00 95.81 102 ASP A O 1
ATOM 799 N N . VAL A 1 103 ? -8.715 -6.177 4.174 1.00 96.44 103 VAL A N 1
ATOM 800 C CA . VAL A 1 103 ? -9.037 -4.902 3.510 1.00 96.44 103 VAL A CA 1
ATOM 801 C C . VAL A 1 103 ? -10.432 -4.405 3.896 1.00 96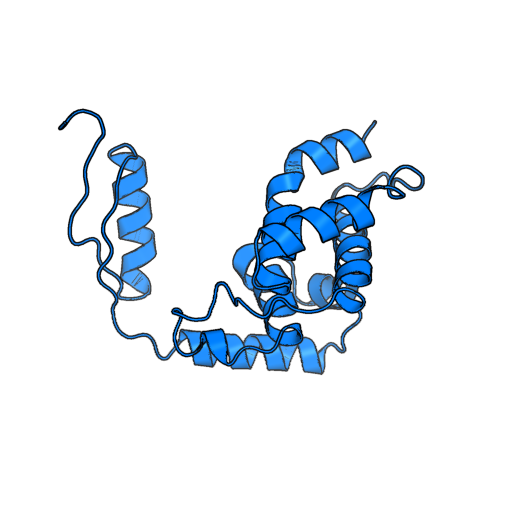.44 103 VAL A C 1
ATOM 803 O O . VAL A 1 103 ? -10.603 -3.230 4.212 1.00 96.44 103 VAL A O 1
ATOM 806 N N . VAL A 1 104 ? 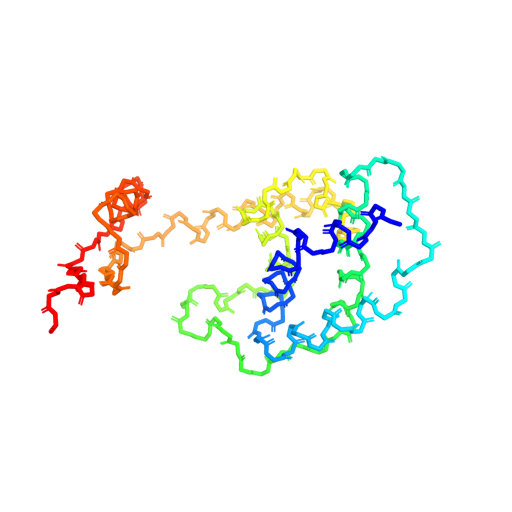-11.432 -5.290 3.931 1.00 96.50 104 VAL A N 1
ATOM 807 C CA . VAL A 1 104 ? -12.787 -4.958 4.411 1.00 96.50 104 VAL A CA 1
ATOM 808 C C . VAL A 1 104 ? -12.763 -4.504 5.870 1.00 96.50 104 VAL A C 1
ATOM 810 O O . VAL A 1 104 ? -13.413 -3.521 6.215 1.00 96.50 104 VAL A O 1
ATOM 813 N N . ARG A 1 105 ? -11.995 -5.186 6.728 1.00 95.12 105 ARG A N 1
ATOM 814 C CA . ARG A 1 105 ? -11.848 -4.799 8.138 1.00 95.12 105 ARG A CA 1
ATOM 815 C C . ARG A 1 105 ? -11.162 -3.444 8.286 1.00 95.12 105 ARG A C 1
ATOM 817 O O . ARG A 1 105 ? -11.609 -2.654 9.108 1.00 95.12 105 ARG A O 1
ATOM 824 N N . ILE A 1 106 ? -10.108 -3.190 7.515 1.00 95.12 106 ILE A N 1
ATOM 825 C CA . ILE A 1 106 ? -9.313 -1.959 7.558 1.00 95.12 106 ILE A CA 1
ATOM 826 C C . ILE A 1 106 ? -10.145 -0.764 7.098 1.00 95.12 106 ILE A C 1
ATOM 828 O O . ILE A 1 106 ? -10.229 0.242 7.793 1.00 95.12 106 ILE A O 1
ATOM 832 N N . THR A 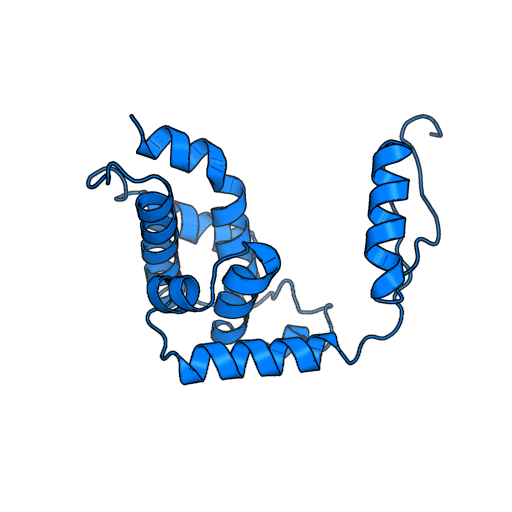1 107 ? -10.800 -0.901 5.948 1.00 94.94 107 THR A N 1
ATOM 833 C CA . THR A 1 107 ? -11.484 0.214 5.279 1.00 94.94 107 THR A CA 1
ATOM 834 C C . THR A 1 107 ? -12.930 0.428 5.727 1.00 94.94 107 THR A C 1
ATOM 836 O O . THR A 1 107 ? -13.518 1.469 5.435 1.00 94.94 107 THR A O 1
ATOM 839 N N . GLY A 1 108 ? -13.548 -0.572 6.368 1.00 95.06 108 GLY A N 1
ATOM 840 C CA . GLY A 1 108 ? -14.979 -0.576 6.691 1.00 95.06 108 GLY A CA 1
ATOM 841 C C . GLY A 1 108 ? -15.906 -0.698 5.472 1.00 95.06 108 GLY A C 1
ATOM 842 O O . GLY A 1 108 ? -17.121 -0.568 5.612 1.00 95.06 108 GLY A O 1
ATOM 843 N N . MET A 1 109 ? -15.364 -0.935 4.273 1.00 95.56 109 MET A N 1
ATOM 844 C CA . MET A 1 109 ? -16.136 -1.047 3.031 1.00 95.56 109 MET A CA 1
ATOM 845 C C . MET A 1 109 ? -16.876 -2.386 2.915 1.00 95.56 109 MET A C 1
ATOM 847 O O . MET A 1 109 ? -16.503 -3.397 3.512 1.00 95.56 109 MET A O 1
ATOM 851 N N . GLY A 1 110 ? -17.914 -2.429 2.077 1.00 96.75 110 GLY A N 1
ATOM 852 C CA . GLY A 1 110 ? -18.647 -3.665 1.806 1.00 96.75 110 GLY A CA 1
ATOM 853 C C . GLY A 1 110 ? -17.798 -4.696 1.050 1.00 96.75 110 GLY A C 1
ATOM 854 O O . GLY A 1 110 ? -17.030 -4.352 0.153 1.00 96.75 110 GLY A O 1
ATOM 855 N N . ARG A 1 111 ? -17.982 -5.996 1.330 1.00 96.81 111 ARG A N 1
ATOM 856 C CA . ARG A 1 111 ? -17.247 -7.076 0.629 1.00 96.81 111 ARG A CA 1
ATOM 857 C C . ARG A 1 111 ? -17.398 -7.019 -0.895 1.00 96.81 111 ARG A C 1
ATOM 859 O O . ARG A 1 111 ? -16.425 -7.218 -1.618 1.00 96.81 111 ARG A O 1
ATOM 866 N N . GLY A 1 112 ? -18.620 -6.775 -1.376 1.00 96.69 112 GLY A N 1
ATOM 867 C CA . GLY A 1 112 ? -18.905 -6.675 -2.811 1.00 96.69 112 GLY A CA 1
ATOM 868 C C . GLY A 1 112 ? -18.198 -5.488 -3.460 1.00 96.69 112 GLY A C 1
ATOM 869 O O . GLY A 1 112 ? -17.671 -5.610 -4.561 1.00 96.69 112 GLY A O 1
ATOM 870 N N . GLU A 1 113 ? -18.110 -4.376 -2.735 1.00 95.50 113 GLU A N 1
ATOM 871 C CA . GLU A 1 113 ? -17.422 -3.172 -3.181 1.00 95.50 113 GLU A CA 1
ATOM 872 C C . GLU A 1 113 ? -15.907 -3.372 -3.263 1.00 95.50 113 GLU A C 1
ATOM 874 O O . GLU A 1 113 ? -15.319 -3.115 -4.311 1.00 95.50 113 GLU A O 1
ATOM 879 N N . VAL A 1 114 ? -15.277 -3.908 -2.211 1.00 96.81 114 VAL A N 1
ATOM 880 C CA . VAL A 1 114 ? -13.837 -4.223 -2.224 1.00 96.81 114 VAL A CA 1
ATOM 881 C C . VAL A 1 114 ? -13.506 -5.162 -3.385 1.00 96.81 114 VAL A C 1
ATOM 883 O O . VAL A 1 114 ? -12.542 -4.937 -4.116 1.00 96.81 114 VAL A O 1
ATOM 886 N N . LYS A 1 115 ? -14.344 -6.179 -3.624 1.00 95.69 115 LYS A N 1
ATOM 887 C CA . LYS A 1 115 ? -14.182 -7.097 -4.758 1.00 95.69 115 LYS A CA 1
ATOM 888 C C . LYS A 1 115 ? -14.285 -6.375 -6.106 1.00 95.69 115 LYS A C 1
ATOM 890 O O . LYS A 1 115 ? -13.481 -6.652 -6.995 1.00 95.69 115 LYS A O 1
ATOM 895 N N . ALA A 1 116 ? -15.247 -5.467 -6.263 1.00 95.00 116 ALA A N 1
ATOM 896 C CA . ALA A 1 116 ? -15.426 -4.697 -7.491 1.00 95.00 116 ALA A CA 1
ATOM 897 C C . ALA A 1 116 ? -14.234 -3.767 -7.764 1.00 95.00 116 ALA A C 1
ATOM 899 O O . ALA A 1 116 ? -13.756 -3.708 -8.897 1.00 95.00 116 ALA A O 1
ATOM 900 N N . ILE A 1 117 ? -13.707 -3.104 -6.730 1.00 94.56 117 ILE A N 1
ATOM 901 C CA . ILE A 1 117 ? -12.521 -2.247 -6.843 1.00 94.56 117 ILE A CA 1
ATOM 902 C C . ILE A 1 117 ? -11.295 -3.071 -7.246 1.00 94.56 117 ILE A C 1
ATOM 904 O O . ILE A 1 117 ? -10.604 -2.701 -8.190 1.00 94.56 117 ILE A O 1
ATOM 908 N N . ILE A 1 118 ? -11.052 -4.217 -6.602 1.00 91.94 118 ILE A N 1
ATOM 909 C CA . ILE A 1 118 ? -9.933 -5.105 -6.962 1.00 91.94 118 ILE A CA 1
ATOM 910 C C . ILE A 1 118 ? -10.066 -5.592 -8.413 1.00 91.94 118 ILE A C 1
ATOM 912 O O . ILE A 1 118 ? -9.079 -5.625 -9.148 1.00 91.94 118 ILE A O 1
ATOM 916 N N . ALA A 1 119 ? -11.275 -5.952 -8.853 1.00 90.44 119 ALA A N 1
ATOM 917 C CA . ALA A 1 119 ? -11.518 -6.373 -10.231 1.00 90.44 119 ALA A CA 1
ATOM 918 C C . ALA A 1 119 ? -11.239 -5.243 -11.235 1.00 90.44 119 ALA A C 1
ATOM 920 O O . ALA A 1 119 ? -10.532 -5.458 -12.219 1.00 90.44 119 ALA A O 1
ATOM 921 N N . ARG A 1 120 ? -11.726 -4.027 -10.960 1.00 86.75 120 ARG A N 1
ATOM 922 C CA . ARG A 1 120 ? -11.458 -2.844 -11.789 1.00 86.75 120 ARG A CA 1
ATOM 923 C C . ARG A 1 120 ? -9.970 -2.516 -11.836 1.00 86.75 120 ARG A C 1
ATOM 925 O O . ARG A 1 120 ? -9.442 -2.262 -12.913 1.00 86.75 120 ARG A O 1
ATOM 932 N N . ALA A 1 121 ? -9.291 -2.572 -10.694 1.00 82.75 121 ALA A N 1
ATOM 933 C CA . ALA A 1 121 ? -7.856 -2.356 -10.611 1.00 82.75 121 ALA A CA 1
ATOM 934 C C . ALA A 1 121 ? -7.116 -3.316 -11.543 1.00 82.75 121 ALA A C 1
ATOM 936 O O . ALA A 1 121 ? -6.327 -2.880 -12.373 1.00 82.75 121 ALA A O 1
ATOM 937 N N . ARG A 1 122 ? -7.439 -4.616 -11.492 1.00 80.81 122 ARG A N 1
ATOM 938 C CA . ARG A 1 122 ? -6.860 -5.621 -12.398 1.00 80.81 122 ARG A CA 1
ATOM 939 C C . ARG A 1 122 ? -7.075 -5.286 -13.870 1.00 80.81 122 ARG A C 1
ATOM 941 O O . ARG A 1 122 ? -6.159 -5.507 -14.646 1.00 80.81 122 ARG A O 1
ATOM 948 N N . MET A 1 123 ? -8.223 -4.729 -14.256 1.00 80.50 123 MET A N 1
ATOM 949 C CA . MET A 1 123 ? -8.452 -4.287 -15.638 1.00 80.50 123 MET A CA 1
ATOM 950 C C . MET A 1 123 ? -7.571 -3.091 -16.016 1.00 80.50 123 MET A C 1
ATOM 952 O O . MET A 1 123 ? -6.972 -3.094 -17.087 1.00 80.50 123 MET A O 1
ATOM 956 N N . ILE A 1 124 ? -7.426 -2.109 -15.120 1.00 74.88 124 ILE A N 1
ATOM 957 C CA . ILE A 1 124 ? -6.506 -0.973 -15.305 1.00 74.88 124 ILE A CA 1
ATOM 958 C C . ILE A 1 124 ? -5.055 -1.471 -15.442 1.00 74.88 124 ILE A C 1
ATOM 960 O O . ILE A 1 124 ? -4.298 -0.934 -16.246 1.00 74.88 124 ILE A O 1
ATOM 964 N N . TYR A 1 125 ? -4.686 -2.527 -14.709 1.00 71.00 125 TYR A N 1
ATOM 965 C CA . TYR A 1 125 ? -3.377 -3.183 -14.787 1.00 71.00 125 TYR A CA 1
ATOM 966 C C . TYR A 1 125 ? -3.200 -4.153 -15.952 1.00 71.00 125 TYR A C 1
ATOM 968 O O . TYR A 1 125 ? -2.058 -4.498 -16.236 1.00 71.00 125 TYR A O 1
ATOM 976 N N . ALA A 1 126 ? -4.268 -4.669 -16.552 1.00 66.75 126 ALA A N 1
ATOM 977 C CA . ALA A 1 126 ? -4.177 -5.640 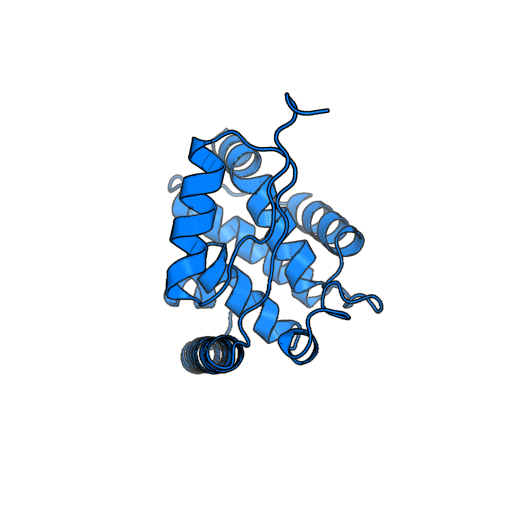-17.639 1.00 66.75 126 ALA A CA 1
ATOM 978 C C . ALA A 1 126 ? -3.864 -4.946 -18.967 1.00 66.75 126 ALA A C 1
ATOM 980 O O . ALA A 1 126 ? -3.181 -5.508 -19.816 1.00 66.75 126 ALA A O 1
ATOM 981 N N . ASP A 1 127 ? -4.313 -3.701 -19.118 1.00 59.47 127 ASP A N 1
ATOM 982 C CA . ASP A 1 127 ? -4.123 -2.902 -20.324 1.00 59.47 127 ASP A CA 1
ATOM 983 C C . ASP A 1 127 ? -2.781 -2.141 -20.278 1.00 59.47 127 ASP A C 1
ATOM 985 O O . ASP A 1 127 ? -2.717 -0.904 -20.301 1.00 59.47 127 ASP A O 1
ATOM 989 N N . ARG A 1 128 ? -1.692 -2.906 -20.102 1.00 61.22 128 ARG A N 1
ATOM 990 C CA . ARG A 1 128 ? -0.316 -2.396 -20.021 1.00 61.22 128 ARG A CA 1
ATOM 991 C C . ARG A 1 128 ? 0.309 -2.310 -21.401 1.00 61.22 128 ARG A C 1
ATOM 993 O O . ARG A 1 128 ? 0.429 -3.304 -22.110 1.00 61.22 128 ARG A O 1
ATOM 1000 N N . PHE A 1 129 ? 0.834 -1.131 -21.708 1.00 60.44 129 PHE A N 1
ATOM 1001 C CA . PHE A 1 129 ? 1.886 -1.006 -22.703 1.00 60.44 129 PHE A CA 1
ATOM 1002 C C . PHE A 1 129 ? 3.227 -1.361 -22.043 1.00 60.44 129 PHE A C 1
ATOM 1004 O O . PHE A 1 129 ? 3.515 -0.846 -20.958 1.00 60.44 129 PHE A O 1
ATOM 1011 N N . PRO A 1 130 ? 4.052 -2.217 -22.664 1.00 71.88 130 PRO A N 1
ATOM 1012 C CA . PRO A 1 130 ? 5.444 -2.424 -22.284 1.00 71.88 130 PRO A CA 1
ATOM 1013 C C . PRO A 1 130 ? 6.187 -1.097 -22.083 1.00 71.88 130 PRO A C 1
ATOM 1015 O O . PRO A 1 130 ? 6.491 -0.383 -23.037 1.00 71.88 130 PRO A O 1
ATOM 1018 N N . VAL A 1 131 ? 6.469 -0.756 -20.826 1.00 74.94 131 VAL A N 1
ATOM 1019 C CA . VAL A 1 131 ? 7.314 0.396 -20.467 1.00 74.94 131 VAL A CA 1
ATOM 1020 C C . VAL A 1 131 ? 8.783 -0.017 -20.394 1.00 74.94 131 VAL A C 1
ATOM 1022 O O . VAL A 1 131 ? 9.121 -1.124 -19.966 1.00 74.94 131 VAL A O 1
ATOM 1025 N N . ARG A 1 132 ? 9.640 0.908 -20.822 1.00 83.62 132 ARG A N 1
ATOM 1026 C CA . ARG A 1 132 ? 11.098 0.837 -20.783 1.00 83.62 132 ARG A CA 1
ATOM 1027 C C . ARG A 1 132 ? 11.605 1.556 -19.535 1.00 83.62 132 ARG A C 1
ATOM 1029 O O . ARG A 1 132 ? 11.275 2.722 -19.344 1.00 83.62 132 ARG A O 1
ATOM 1036 N N . ILE A 1 133 ? 12.374 0.863 -18.704 1.00 88.12 133 ILE A N 1
ATOM 1037 C CA . ILE A 1 133 ? 12.805 1.343 -17.383 1.00 88.12 133 ILE A CA 1
ATOM 1038 C C . ILE A 1 133 ? 14.337 1.433 -17.356 1.00 88.12 133 ILE A C 1
ATOM 1040 O O . ILE A 1 133 ? 15.011 0.593 -17.948 1.00 88.12 133 ILE A O 1
ATOM 1044 N N . GLY A 1 134 ? 14.881 2.459 -16.704 1.00 90.56 134 GLY A N 1
ATOM 1045 C CA . GLY A 1 134 ? 16.303 2.554 -16.369 1.00 90.56 134 GLY A CA 1
ATOM 1046 C C . GLY A 1 134 ? 16.515 2.288 -14.882 1.00 90.56 134 GLY A C 1
ATOM 1047 O O . GLY A 1 134 ? 15.670 2.682 -14.077 1.00 90.56 134 GLY A O 1
ATOM 1048 N N . LEU A 1 135 ? 17.605 1.614 -14.524 1.00 88.62 135 LEU A N 1
ATOM 1049 C CA . LEU A 1 135 ? 17.956 1.304 -13.136 1.00 88.62 135 LEU A CA 1
ATOM 1050 C C . LEU A 1 135 ? 19.242 2.040 -12.741 1.00 88.62 135 LEU A C 1
ATOM 1052 O O . LEU A 1 135 ? 20.252 1.937 -13.430 1.00 88.62 135 LEU A O 1
ATOM 1056 N N . ILE A 1 136 ? 19.209 2.774 -11.631 1.00 89.62 136 ILE A N 1
ATOM 1057 C CA . ILE A 1 136 ? 20.390 3.425 -11.049 1.00 89.62 136 ILE A CA 1
ATOM 1058 C C . ILE A 1 136 ? 20.638 2.793 -9.683 1.00 89.62 136 ILE A C 1
ATOM 1060 O O . ILE A 1 136 ? 19.744 2.801 -8.835 1.00 89.62 136 ILE A O 1
ATOM 1064 N N . GLY A 1 137 ? 21.849 2.286 -9.468 1.00 84.75 137 GLY A N 1
ATOM 1065 C CA . GLY A 1 137 ? 22.222 1.585 -8.245 1.00 84.75 137 GLY A CA 1
ATOM 1066 C C . GLY A 1 137 ? 21.768 0.122 -8.221 1.00 84.75 137 GLY A C 1
ATOM 1067 O O . GLY A 1 137 ? 21.191 -0.391 -9.179 1.00 84.75 137 GLY A O 1
ATOM 1068 N N . GLY A 1 138 ? 22.030 -0.538 -7.092 1.00 84.69 138 GLY A N 1
ATOM 1069 C CA . GLY A 1 138 ? 21.813 -1.976 -6.930 1.00 84.69 138 GLY A CA 1
ATOM 1070 C C . GLY A 1 138 ? 23.020 -2.811 -7.347 1.00 84.69 138 GLY A C 1
ATOM 1071 O O . GLY A 1 138 ? 23.854 -2.370 -8.136 1.00 84.69 138 GLY A O 1
ATOM 1072 N N . ASP A 1 139 ? 23.114 -4.013 -6.788 1.00 87.62 139 ASP A N 1
ATOM 1073 C CA . ASP A 1 139 ? 24.080 -5.022 -7.210 1.00 87.62 139 ASP A CA 1
ATOM 1074 C C . ASP A 1 139 ? 23.514 -5.886 -8.354 1.00 87.62 139 ASP A C 1
ATOM 1076 O O . ASP A 1 139 ? 22.380 -5.712 -8.821 1.00 87.62 139 ASP A O 1
ATOM 1080 N N . ALA A 1 140 ? 24.334 -6.817 -8.844 1.00 87.25 140 ALA A N 1
ATOM 1081 C CA . ALA A 1 140 ? 23.945 -7.710 -9.928 1.00 87.25 140 ALA A CA 1
ATOM 1082 C C . ALA A 1 140 ? 22.731 -8.587 -9.566 1.00 87.25 140 ALA A C 1
ATOM 1084 O O . ALA A 1 140 ? 21.880 -8.822 -10.424 1.00 87.25 140 ALA A O 1
ATOM 1085 N N . GLU A 1 141 ? 22.619 -9.017 -8.306 1.00 89.25 141 GLU A N 1
ATOM 1086 C CA . GLU A 1 141 ? 21.530 -9.871 -7.821 1.00 89.25 141 GLU A CA 1
ATOM 1087 C C . GLU A 1 141 ? 20.191 -9.119 -7.795 1.00 89.25 141 GLU A C 1
ATOM 1089 O O . GLU A 1 141 ? 19.167 -9.621 -8.279 1.00 89.25 141 GLU A O 1
ATOM 1094 N N . LEU A 1 142 ? 20.188 -7.874 -7.307 1.00 87.19 142 LEU A N 1
ATOM 1095 C CA . LEU A 1 142 ? 19.010 -7.013 -7.323 1.00 87.19 142 LEU A CA 1
ATOM 1096 C C . LEU A 1 142 ? 18.555 -6.735 -8.758 1.00 87.19 142 LEU A C 1
ATOM 1098 O O . LEU A 1 142 ? 17.355 -6.784 -9.043 1.00 87.19 142 LEU A O 1
ATOM 1102 N N . ARG A 1 143 ? 19.496 -6.476 -9.673 1.00 89.06 143 ARG A N 1
ATOM 1103 C CA . ARG A 1 143 ? 19.187 -6.261 -11.093 1.00 89.06 143 ARG A CA 1
ATOM 1104 C C . ARG A 1 143 ? 18.495 -7.480 -11.700 1.00 89.06 143 ARG A C 1
ATOM 1106 O O . ARG A 1 143 ? 17.438 -7.325 -12.308 1.00 89.06 143 ARG A O 1
ATOM 1113 N N . GLU A 1 144 ? 19.049 -8.676 -11.513 1.00 90.19 144 GLU A N 1
ATOM 1114 C CA . GLU A 1 144 ? 18.460 -9.922 -12.023 1.00 90.19 144 GLU A CA 1
ATOM 1115 C C . GLU A 1 144 ? 17.066 -10.175 -11.443 1.00 90.19 144 GLU A C 1
ATOM 1117 O O . GLU A 1 144 ? 16.137 -10.535 -12.171 1.00 90.19 144 GLU A O 1
ATOM 1122 N N . THR A 1 145 ? 16.886 -9.896 -10.152 1.00 93.12 145 THR A N 1
ATOM 1123 C CA . THR A 1 145 ? 15.589 -10.009 -9.475 1.00 93.12 145 THR A CA 1
ATOM 1124 C C . THR A 1 145 ? 14.551 -9.063 -10.082 1.00 93.12 145 THR A C 1
ATOM 1126 O O . THR A 1 145 ? 13.417 -9.467 -10.358 1.00 93.12 145 THR A O 1
ATOM 1129 N N . ILE A 1 146 ? 14.926 -7.805 -10.331 1.00 90.06 146 ILE A N 1
ATOM 1130 C CA . ILE A 1 146 ? 14.042 -6.817 -10.960 1.00 90.06 146 ILE A CA 1
ATOM 1131 C C . ILE A 1 146 ? 13.716 -7.234 -12.398 1.00 90.06 146 ILE A C 1
ATOM 1133 O O . ILE A 1 146 ? 12.547 -7.221 -12.780 1.00 90.06 146 ILE A O 1
ATOM 1137 N N . GLU A 1 147 ? 14.700 -7.654 -13.197 1.00 89.62 147 GLU A N 1
ATOM 1138 C CA . GLU A 1 147 ? 14.469 -8.130 -14.569 1.00 89.62 147 GLU A CA 1
ATOM 1139 C C . GLU A 1 147 ? 13.493 -9.313 -14.610 1.00 89.62 147 GLU A C 1
ATOM 1141 O O . GLU A 1 147 ? 12.538 -9.301 -15.396 1.00 89.62 147 GLU A O 1
ATOM 1146 N N . ALA A 1 148 ? 13.674 -10.293 -13.722 1.00 90.31 148 ALA A N 1
ATOM 1147 C CA . ALA A 1 148 ? 12.785 -11.442 -13.597 1.00 90.31 148 ALA A CA 1
ATOM 1148 C C . ALA A 1 148 ? 11.355 -11.032 -13.204 1.00 90.31 148 ALA A C 1
ATOM 1150 O O . ALA A 1 148 ? 10.391 -11.580 -13.739 1.00 90.31 148 ALA A O 1
ATOM 1151 N N . ALA A 1 149 ? 11.192 -10.039 -12.324 1.00 87.50 149 ALA A N 1
ATOM 1152 C CA . ALA A 1 149 ? 9.880 -9.525 -11.928 1.00 87.50 149 ALA A CA 1
ATOM 1153 C C . ALA A 1 149 ? 9.176 -8.727 -13.045 1.00 87.50 149 ALA A C 1
ATOM 1155 O O . ALA A 1 149 ? 7.945 -8.717 -13.124 1.00 87.50 149 ALA A O 1
ATOM 1156 N N . LEU A 1 150 ? 9.937 -8.062 -13.920 1.00 86.69 150 LEU A N 1
ATOM 1157 C CA . LEU A 1 150 ? 9.408 -7.262 -15.030 1.00 86.69 150 LEU A CA 1
ATOM 1158 C C . LEU A 1 150 ? 8.980 -8.115 -16.236 1.00 86.69 150 LEU A C 1
ATOM 1160 O O . LEU A 1 150 ? 8.047 -7.734 -16.950 1.00 86.69 150 LEU A O 1
ATOM 1164 N N . MET A 1 151 ? 9.611 -9.274 -16.451 1.00 82.12 151 MET A N 1
ATOM 1165 C CA . MET A 1 151 ? 9.373 -10.121 -17.626 1.00 82.12 151 MET A CA 1
ATOM 1166 C C . MET A 1 151 ? 7.904 -10.586 -17.774 1.00 82.12 151 MET A C 1
ATOM 1168 O O . MET A 1 151 ? 7.349 -10.401 -18.862 1.00 82.12 151 MET A O 1
ATOM 1172 N N . PRO A 1 152 ? 7.209 -11.094 -16.732 1.00 81.06 152 PRO A N 1
ATOM 1173 C CA . PRO A 1 152 ? 5.813 -11.534 -16.847 1.00 81.06 152 PRO A CA 1
ATOM 1174 C C . PRO A 1 152 ? 4.822 -10.409 -17.167 1.00 81.06 152 PRO A C 1
ATOM 1176 O O . PRO A 1 152 ? 3.735 -10.665 -17.677 1.00 81.06 152 PRO A O 1
ATOM 1179 N N . VAL A 1 153 ? 5.179 -9.162 -16.850 1.00 76.62 153 VAL A N 1
ATOM 1180 C CA . VAL A 1 153 ? 4.337 -7.973 -17.063 1.00 76.62 153 VAL A CA 1
ATOM 1181 C C . VAL A 1 153 ? 4.731 -7.185 -18.318 1.00 76.62 153 VAL A C 1
ATOM 1183 O O . VAL A 1 153 ? 4.173 -6.118 -18.571 1.00 76.62 153 VAL A O 1
ATOM 1186 N N . GLY A 1 154 ? 5.670 -7.711 -19.116 1.00 77.19 154 GLY A N 1
ATOM 1187 C CA . GLY A 1 154 ? 6.090 -7.148 -20.400 1.00 77.19 154 GLY A CA 1
ATOM 1188 C C . GLY A 1 154 ? 6.980 -5.906 -20.301 1.00 77.19 154 GLY A C 1
ATOM 1189 O O . GLY A 1 154 ? 7.268 -5.289 -21.323 1.00 77.19 154 GLY A O 1
ATOM 1190 N N . HIS A 1 155 ? 7.421 -5.521 -19.103 1.00 84.81 155 HIS A N 1
ATOM 1191 C CA . HIS A 1 155 ? 8.364 -4.419 -18.913 1.00 84.81 155 HIS A CA 1
ATOM 1192 C C . HIS A 1 155 ? 9.802 -4.888 -19.170 1.00 84.81 155 HIS A C 1
ATOM 1194 O O . HIS A 1 155 ? 10.108 -6.076 -19.066 1.00 84.81 155 HIS A O 1
ATOM 1200 N N . ARG A 1 156 ? 10.702 -3.960 -19.516 1.00 87.31 156 ARG A N 1
ATOM 1201 C CA . ARG A 1 156 ? 12.118 -4.278 -19.758 1.00 87.31 156 ARG A CA 1
ATOM 1202 C C . ARG A 1 156 ? 13.038 -3.182 -19.221 1.00 87.31 156 ARG A C 1
ATOM 1204 O O . ARG A 1 156 ? 12.748 -1.998 -19.412 1.00 87.31 156 ARG A O 1
ATOM 1211 N N . LEU A 1 157 ? 14.160 -3.587 -18.621 1.00 90.00 157 LEU A N 1
ATOM 1212 C CA . LEU A 1 157 ? 15.277 -2.688 -18.333 1.00 90.00 157 LEU A CA 1
ATOM 1213 C C . LEU A 1 157 ? 16.022 -2.341 -19.632 1.00 90.00 157 LEU A C 1
ATOM 1215 O O . LEU A 1 157 ? 16.419 -3.228 -20.383 1.00 90.00 157 LEU A O 1
ATOM 1219 N N . LEU A 1 158 ? 16.176 -1.052 -19.927 1.00 90.12 158 LEU A N 1
ATOM 1220 C CA . LEU A 1 158 ? 16.971 -0.581 -21.068 1.00 90.12 158 LEU A CA 1
ATOM 1221 C C . LEU A 1 158 ? 18.450 -0.473 -20.738 1.00 90.12 158 LEU A C 1
ATOM 1223 O O . LEU A 1 158 ? 19.294 -0.745 -21.585 1.00 90.12 158 LEU A O 1
ATOM 1227 N N . TRP A 1 159 ? 18.728 0.008 -19.537 1.00 89.00 159 TRP A N 1
ATOM 1228 C CA . TRP A 1 159 ? 20.059 0.276 -19.041 1.00 89.00 159 TRP A CA 1
ATOM 1229 C C . TRP A 1 159 ? 20.036 0.145 -17.520 1.00 89.00 159 TRP A C 1
ATOM 1231 O O . TRP A 1 159 ? 19.005 0.379 -16.879 1.00 89.00 159 TRP A O 1
ATOM 1241 N N . ALA A 1 160 ? 21.176 -0.236 -16.962 1.00 87.50 160 ALA A N 1
ATOM 1242 C CA . ALA A 1 160 ? 21.436 -0.242 -15.536 1.00 87.50 160 ALA A CA 1
ATOM 1243 C C . ALA A 1 160 ? 22.807 0.401 -15.317 1.00 87.50 160 ALA A C 1
ATOM 1245 O O . ALA A 1 160 ? 23.714 0.150 -16.105 1.00 87.50 160 ALA A O 1
ATOM 1246 N N . VAL A 1 161 ? 22.934 1.247 -14.299 1.00 86.75 161 VAL A N 1
ATOM 1247 C CA . VAL A 1 161 ? 24.211 1.843 -13.887 1.00 86.75 161 VAL A CA 1
ATOM 1248 C C . VAL A 1 161 ? 24.509 1.357 -12.480 1.00 86.75 161 VAL A C 1
ATOM 1250 O O . VAL A 1 161 ? 23.738 1.646 -11.559 1.00 86.75 161 VAL A O 1
ATOM 1253 N N . THR A 1 162 ? 25.609 0.629 -12.307 1.00 78.62 162 THR A N 1
ATOM 1254 C CA . THR A 1 162 ? 26.092 0.262 -10.972 1.00 78.62 162 THR A CA 1
ATOM 1255 C C . THR A 1 162 ? 26.969 1.374 -10.390 1.00 78.62 162 THR A C 1
ATOM 1257 O O . THR A 1 162 ? 27.657 2.052 -11.151 1.00 78.62 162 THR A O 1
ATOM 1260 N N . PRO A 1 163 ? 26.983 1.577 -9.058 1.00 69.31 163 PRO A N 1
ATOM 1261 C CA . PRO A 1 163 ? 27.783 2.633 -8.428 1.00 69.31 163 PRO A CA 1
ATOM 1262 C C . PRO A 1 163 ? 29.288 2.544 -8.728 1.00 69.31 163 PRO A C 1
ATOM 1264 O O . PRO A 1 163 ? 29.959 3.569 -8.711 1.00 69.31 163 PRO A O 1
ATOM 1267 N N . ASP A 1 164 ? 29.795 1.346 -9.035 1.00 63.03 164 ASP A N 1
ATOM 1268 C CA . ASP A 1 164 ? 31.209 1.089 -9.343 1.00 63.03 164 ASP A CA 1
ATOM 1269 C C . ASP A 1 164 ? 31.620 1.462 -10.785 1.00 63.03 164 ASP A C 1
ATOM 1271 O O . ASP A 1 164 ? 32.793 1.353 -11.137 1.00 63.03 164 ASP A O 1
ATOM 1275 N N . GLU A 1 165 ? 30.681 1.900 -11.632 1.00 53.88 165 GLU A N 1
ATOM 1276 C CA . GLU A 1 165 ? 30.931 2.268 -13.039 1.00 53.88 165 GLU A CA 1
ATOM 1277 C C . GLU A 1 165 ? 30.987 3.794 -13.286 1.00 53.88 165 GLU A C 1
ATOM 1279 O O . GLU A 1 165 ? 30.996 4.220 -14.444 1.00 53.88 165 GLU A O 1
ATOM 1284 N N . ALA A 1 166 ? 31.023 4.618 -12.228 1.00 46.72 166 ALA A N 1
ATOM 1285 C CA . ALA A 1 166 ? 31.055 6.088 -12.300 1.00 46.72 166 ALA A CA 1
ATOM 1286 C C . ALA A 1 166 ? 32.432 6.699 -11.988 1.00 46.72 166 ALA A C 1
ATOM 1288 O O . ALA A 1 166 ? 33.072 6.276 -10.999 1.00 46.72 166 ALA A O 1
#

Sequence (166 aa):
MILAQAYETNLDRLRRYAAFSCGSEGLGDGVVSEALEDVLTTVSSAENANLIALFQKLDATLRNTPHGEGSMFAELGRWRQLTPRERRVIMLYILEGFSSRDVVRITGMGRGEVKAIIARARMIYADRFPVRIGLIGGDAELRETIEAALMPVGHRLLWAVTPDEA

pLDDT: mean 81.49, std 12.53, range [46.53, 96.81]

Foldseek 3Di:
DLLVVLCVVCVVLQLQLQCQLLLHSVRSVVLLCVLVPPLPPDDDPDSVVSVLVSLLSSLVSSVVGHRDPNGVCPVVPCVVVDDSVLSNLCSCVPVVPDDLVSSCSSNVDDSVVSVVSVVVVVVVLVPDDADEDEAEEDDPVVVVVVQVVSVVSNYHYPYYDYPVND

Radius of gyration: 17.89 Å; chains: 1; bounding box: 50×30×47 Å

Secondary structure (DSSP, 8-state):
-HHHHHHHHHHHHHHHHHHHHHT-HHHHHHHHHHHHTTGGG---S-HHHHHHHHHHHHHHHHTTSPPPSS-TTTTSGGGGG--HHHHHHHIIIIIS---HHHHHHHH---HHHHHHHHHHHHHHHHS----EEEEES--HHHHHHHHHHHGGGT-EEEEEE-GGG-

InterPro domains:
  IPR013249 RNA polymerase sigma factor 70, region 4 type 2 [PF08281] (81-122)
  IPR013324 RNA polymerase sigma factor, region 3/4-like [SSF88659] (79-123)
  IPR036388 Winged helix-like DNA-binding domain superfamily [G3DSA:1.10.10.10] (76-129)

Organism: NCBI:txid81029